Protein AF-A0A1W6MH40-F1 (afdb_monomer)

Radius of gyration: 16.79 Å; Cα contacts (8 Å, |Δi|>4): 17; chains: 1; bounding box: 42×30×39 Å

Mean predicted aligned error: 7.25 Å

pLDDT: mean 82.97, std 6.86, range [49.0, 92.44]

Organism: NCBI:txid331648

Foldseek 3Di:
DDPVVVVVVVVVVVVVVVVVVVLVVVLVVQLVPDDPVCSVVSSVVVVVVVVVVVVVLVVVLVVCPVPDDPVCSVVVVVVVVVVVVVVVVVVD

Structure (mmCIF, N/CA/C/O backbone):
data_AF-A0A1W6MH40-F1
#
_entry.id   AF-A0A1W6MH40-F1
#
loop_
_atom_site.group_PDB
_atom_site.id
_atom_site.type_symbol
_atom_site.label_atom_id
_atom_site.label_alt_id
_atom_site.label_comp_id
_atom_site.label_asym_id
_atom_site.label_entity_id
_atom_site.label_seq_id
_atom_site.pdbx_PDB_ins_code
_atom_site.Cartn_x
_atom_site.Cartn_y
_atom_site.Cartn_z
_atom_site.occupancy
_atom_site.B_iso_or_equiv
_atom_site.auth_seq_id
_atom_site.auth_comp_id
_atom_site.auth_asym_id
_atom_site.auth_atom_id
_atom_site.pdbx_PDB_model_num
ATOM 1 N N . MET A 1 1 ? 23.276 14.696 -12.607 1.00 57.75 1 MET A N 1
ATOM 2 C CA . MET A 1 1 ? 21.888 14.241 -12.429 1.00 57.75 1 MET A CA 1
ATOM 3 C C . MET A 1 1 ? 21.155 14.610 -13.701 1.00 57.75 1 MET A C 1
ATOM 5 O O . MET A 1 1 ? 21.129 15.785 -14.035 1.00 57.75 1 MET A O 1
ATOM 9 N N . THR A 1 2 ? 20.702 13.644 -14.476 1.00 81.56 2 THR A N 1
ATOM 10 C CA . THR A 1 2 ? 19.912 13.886 -15.693 1.00 81.56 2 THR A CA 1
ATOM 11 C C . THR A 1 2 ? 18.481 14.283 -15.313 1.00 81.56 2 THR A C 1
ATOM 13 O O . THR A 1 2 ? 17.990 13.835 -14.278 1.00 81.56 2 THR A O 1
ATOM 16 N N . ASP A 1 3 ? 17.793 15.094 -16.125 1.00 81.81 3 ASP A N 1
ATOM 17 C CA . ASP A 1 3 ? 16.458 15.643 -15.795 1.00 81.81 3 ASP A CA 1
ATOM 18 C C . ASP A 1 3 ? 15.431 14.561 -15.406 1.00 81.81 3 ASP A C 1
ATOM 20 O O . ASP A 1 3 ? 14.636 14.741 -14.481 1.00 81.81 3 ASP A O 1
ATOM 24 N N . TYR A 1 4 ? 15.507 13.380 -16.032 1.00 84.62 4 TYR A N 1
ATOM 25 C CA . TYR A 1 4 ? 14.647 12.235 -15.714 1.00 84.62 4 TYR A CA 1
ATOM 26 C C . TYR A 1 4 ? 14.827 11.711 -14.280 1.00 84.62 4 TYR A C 1
ATOM 28 O O . TYR A 1 4 ? 13.867 11.242 -13.674 1.00 84.62 4 TYR A O 1
ATOM 36 N N . GLN A 1 5 ? 16.032 11.803 -13.709 1.00 86.38 5 GLN A N 1
ATOM 37 C CA . GLN A 1 5 ? 16.311 11.323 -12.351 1.00 86.38 5 GLN A CA 1
ATOM 38 C C . GLN A 1 5 ? 15.640 12.215 -11.309 1.00 86.38 5 GLN A C 1
ATOM 40 O O . GLN A 1 5 ? 15.135 11.715 -10.308 1.00 86.38 5 GLN A O 1
ATOM 45 N N . ILE A 1 6 ? 15.610 13.527 -11.555 1.00 89.88 6 ILE A N 1
ATOM 46 C CA . ILE A 1 6 ? 14.977 14.503 -10.662 1.00 89.88 6 ILE A CA 1
ATOM 47 C C . ILE A 1 6 ? 13.460 14.304 -10.667 1.00 89.88 6 ILE A C 1
ATOM 49 O O . ILE A 1 6 ? 12.850 14.258 -9.601 1.00 89.88 6 ILE A O 1
ATOM 53 N N . ILE A 1 7 ? 12.863 14.118 -11.848 1.00 88.88 7 ILE A N 1
ATOM 54 C CA . ILE A 1 7 ? 11.428 13.830 -11.989 1.00 88.88 7 ILE A CA 1
ATOM 55 C C . ILE A 1 7 ? 11.074 12.514 -11.287 1.00 88.88 7 ILE A C 1
ATOM 57 O O . ILE A 1 7 ? 10.100 12.461 -10.538 1.00 88.88 7 ILE A O 1
ATOM 61 N N . PHE A 1 8 ? 11.886 11.471 -11.472 1.00 85.75 8 PHE A N 1
ATOM 62 C CA . PHE A 1 8 ? 11.674 10.174 -10.831 1.00 85.75 8 PHE A CA 1
ATOM 63 C C . PHE A 1 8 ? 11.778 10.247 -9.301 1.00 85.75 8 PHE A C 1
ATOM 65 O O . PHE A 1 8 ? 10.908 9.738 -8.599 1.00 85.75 8 PHE A O 1
ATOM 72 N N . LEU A 1 9 ? 12.792 10.933 -8.766 1.00 89.12 9 LEU A N 1
ATOM 73 C CA . LEU A 1 9 ? 12.927 11.166 -7.324 1.00 89.12 9 LEU A CA 1
ATOM 74 C C . LEU A 1 9 ? 11.770 11.998 -6.764 1.00 89.12 9 LEU A C 1
ATOM 76 O O . LEU A 1 9 ? 11.239 11.666 -5.706 1.00 89.12 9 LEU A O 1
ATOM 80 N N . GLY A 1 10 ? 11.352 13.047 -7.475 1.00 91.62 10 GLY A N 1
ATOM 81 C CA . GLY A 1 10 ? 10.181 13.846 -7.113 1.00 91.62 10 GLY A CA 1
ATOM 82 C C . GLY A 1 10 ? 8.909 13.000 -7.048 1.00 91.62 10 GLY A C 1
ATOM 83 O O . GLY A 1 10 ? 8.172 13.069 -6.065 1.00 91.62 10 GLY A O 1
ATOM 84 N N . PHE A 1 11 ? 8.698 12.144 -8.049 1.00 88.25 11 PHE A N 1
ATOM 85 C CA . PHE A 1 11 ? 7.600 11.181 -8.065 1.00 88.25 11 PHE A CA 1
ATOM 86 C C . PHE A 1 11 ? 7.670 10.214 -6.878 1.00 88.25 11 PHE A C 1
ATOM 88 O O . PHE A 1 11 ? 6.675 10.059 -6.179 1.00 88.25 11 PHE A O 1
ATOM 95 N N . LEU A 1 12 ? 8.832 9.613 -6.598 1.00 86.81 12 LEU A N 1
ATOM 96 C CA . LEU A 1 12 ? 8.993 8.694 -5.468 1.00 86.81 12 LEU A CA 1
ATOM 97 C C . LEU A 1 12 ? 8.737 9.369 -4.114 1.00 86.81 12 LEU A C 1
ATOM 99 O O . LEU A 1 12 ? 8.150 8.746 -3.232 1.00 86.81 12 LEU A O 1
ATOM 103 N N . MET A 1 13 ? 9.133 10.634 -3.944 1.00 90.50 13 MET A N 1
ATOM 104 C CA . MET A 1 13 ? 8.839 11.396 -2.725 1.00 90.50 13 MET A CA 1
ATOM 105 C C . MET A 1 13 ? 7.338 11.651 -2.558 1.00 90.50 13 MET A C 1
ATOM 107 O O . MET A 1 13 ? 6.797 11.409 -1.479 1.00 90.50 13 MET A O 1
ATOM 111 N N . LEU A 1 14 ? 6.658 12.095 -3.621 1.00 89.19 14 LEU A N 1
ATOM 112 C CA . LEU A 1 14 ? 5.204 12.290 -3.607 1.00 89.19 14 LEU A CA 1
ATOM 113 C C . LEU A 1 14 ? 4.469 10.973 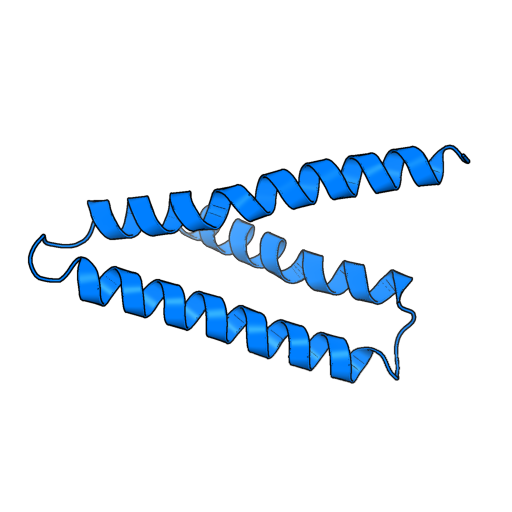-3.349 1.00 89.19 14 LEU A C 1
ATOM 115 O O . LEU A 1 14 ? 3.559 10.924 -2.524 1.00 89.19 14 LEU A O 1
ATOM 119 N N . TRP A 1 15 ? 4.901 9.902 -4.010 1.00 84.12 15 TRP A N 1
ATOM 120 C CA . TRP A 1 15 ? 4.347 8.565 -3.848 1.00 84.12 15 TRP A CA 1
ATOM 121 C C . TRP A 1 15 ? 4.508 8.053 -2.416 1.00 84.12 15 TRP A C 1
ATOM 123 O O . TRP A 1 15 ? 3.532 7.644 -1.791 1.00 84.12 15 TRP A O 1
ATOM 133 N N . GLY A 1 16 ? 5.724 8.114 -1.866 1.00 82.25 16 GLY A N 1
ATOM 134 C CA . GLY A 1 16 ? 6.002 7.685 -0.496 1.00 82.25 16 GLY A CA 1
ATOM 135 C C . GLY A 1 16 ? 5.200 8.475 0.538 1.00 82.25 16 GLY A C 1
ATOM 136 O O . GLY A 1 16 ? 4.663 7.886 1.478 1.00 82.25 16 GLY A O 1
ATOM 137 N N . MET A 1 17 ? 5.052 9.790 0.342 1.00 85.44 17 MET A N 1
ATOM 138 C CA . MET A 1 17 ? 4.227 10.634 1.210 1.00 85.44 17 MET A CA 1
ATOM 139 C C . MET A 1 17 ? 2.741 10.258 1.130 1.00 85.44 17 MET A C 1
ATOM 141 O O . MET A 1 17 ? 2.107 10.101 2.173 1.00 85.44 17 MET A O 1
ATOM 145 N N . ALA A 1 18 ? 2.200 10.078 -0.079 1.00 82.81 18 ALA A N 1
ATOM 146 C CA . ALA A 1 18 ? 0.794 9.738 -0.290 1.00 82.81 18 ALA A CA 1
ATOM 147 C C . ALA A 1 18 ? 0.430 8.381 0.336 1.00 82.81 18 ALA A C 1
ATOM 149 O O . ALA A 1 18 ? -0.496 8.303 1.137 1.00 82.81 18 ALA A O 1
ATOM 150 N N . VAL A 1 19 ? 1.215 7.334 0.058 1.00 77.88 19 VAL A N 1
ATOM 151 C CA . VAL A 1 19 ? 0.935 5.968 0.541 1.00 77.88 19 VAL A CA 1
ATOM 152 C C . VAL A 1 19 ? 1.050 5.853 2.068 1.00 77.88 19 VAL A C 1
ATOM 154 O O . VAL A 1 19 ? 0.323 5.083 2.695 1.00 77.88 19 VAL A O 1
ATOM 157 N N . THR A 1 20 ? 1.932 6.633 2.703 1.00 78.25 20 THR A N 1
ATOM 158 C CA . THR A 1 20 ? 2.103 6.598 4.169 1.00 78.25 20 THR A CA 1
ATOM 159 C C . THR A 1 20 ? 0.887 7.172 4.911 1.00 78.25 20 THR A C 1
ATOM 161 O O . THR A 1 20 ? 0.598 6.754 6.034 1.00 78.25 20 THR A O 1
ATOM 164 N N . ALA A 1 21 ? 0.148 8.103 4.295 1.00 77.25 21 ALA A N 1
ATOM 165 C CA . ALA A 1 21 ? -1.012 8.751 4.909 1.00 77.25 21 ALA A CA 1
ATOM 166 C C . ALA A 1 21 ? -2.272 7.862 4.953 1.00 77.25 21 ALA A C 1
ATOM 168 O O . ALA A 1 21 ? -3.120 8.051 5.829 1.00 77.25 21 ALA A O 1
ATOM 169 N N . ASP A 1 22 ? -2.385 6.866 4.071 1.00 75.62 22 ASP A N 1
ATOM 170 C CA . ASP A 1 22 ? -3.588 6.029 3.960 1.00 75.62 22 ASP A CA 1
ATOM 171 C C . ASP A 1 22 ? -3.805 5.129 5.188 1.00 75.62 22 ASP A C 1
ATOM 173 O O . ASP A 1 22 ? -4.933 4.953 5.649 1.00 75.62 22 ASP A O 1
ATOM 177 N N . SER A 1 23 ? -2.731 4.599 5.781 1.00 76.69 23 SER A N 1
ATOM 178 C CA . SER A 1 23 ? -2.809 3.702 6.946 1.00 76.69 23 SER A CA 1
ATOM 179 C C . SER A 1 23 ? -3.471 4.346 8.187 1.00 76.69 23 SER A C 1
ATOM 181 O O . SER A 1 23 ? -4.440 3.777 8.715 1.00 76.69 23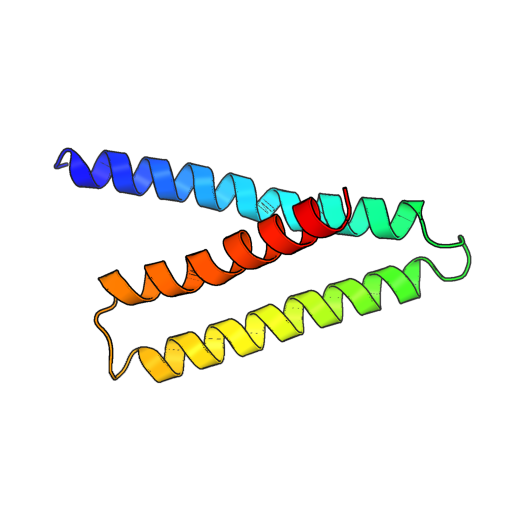 SER A O 1
ATOM 183 N N . PRO A 1 24 ? -3.051 5.546 8.653 1.00 74.00 24 PRO A N 1
ATOM 184 C CA . PRO A 1 24 ? -3.741 6.234 9.744 1.00 74.00 24 PRO A CA 1
ATOM 185 C C . PRO A 1 24 ? -5.132 6.748 9.345 1.00 74.00 24 PRO A C 1
ATOM 187 O O . PRO A 1 24 ? -6.052 6.702 10.168 1.00 74.00 24 PRO A O 1
ATOM 190 N N . LEU A 1 25 ? -5.332 7.194 8.100 1.00 81.38 25 LEU A N 1
ATOM 191 C CA . LEU A 1 25 ? -6.635 7.681 7.634 1.00 81.38 25 LEU A CA 1
ATOM 192 C C . LEU A 1 25 ? -7.701 6.571 7.663 1.00 81.38 25 LEU A C 1
ATOM 194 O O . LEU A 1 25 ? -8.779 6.755 8.228 1.00 81.38 25 LEU A O 1
ATOM 198 N N . LEU A 1 26 ? -7.387 5.389 7.135 1.00 80.31 26 LEU A N 1
ATOM 199 C CA . LEU A 1 26 ? -8.310 4.251 7.118 1.00 80.31 26 LEU A CA 1
ATOM 200 C C . LEU A 1 26 ? -8.579 3.716 8.529 1.00 80.31 26 LEU A C 1
ATOM 202 O O . LEU A 1 26 ? -9.729 3.464 8.896 1.00 80.31 26 LEU A O 1
ATOM 206 N N . SER A 1 27 ? -7.538 3.606 9.358 1.00 81.94 27 SER A N 1
ATOM 207 C CA . SER A 1 27 ? -7.680 3.146 10.745 1.00 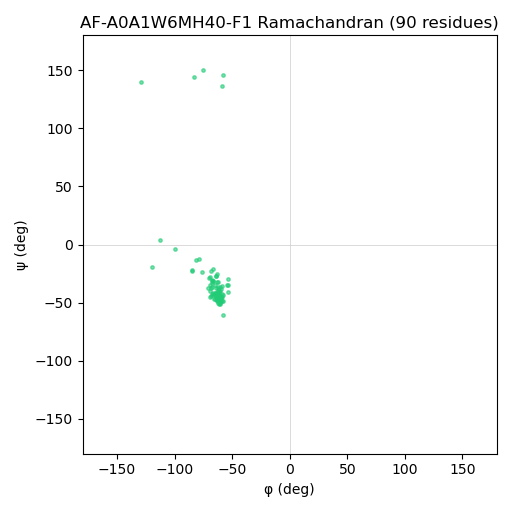81.94 27 SER A CA 1
ATOM 208 C C . SER A 1 27 ? -8.552 4.091 11.577 1.00 81.94 27 SER A C 1
ATOM 210 O O . SER A 1 27 ? -9.389 3.640 12.359 1.00 81.94 27 SER A O 1
ATOM 212 N N . THR A 1 28 ? -8.416 5.408 11.392 1.00 82.19 28 THR A N 1
ATOM 213 C CA . THR A 1 28 ? -9.252 6.393 12.098 1.00 82.19 28 THR A CA 1
ATOM 214 C C . THR A 1 28 ? -10.707 6.358 11.634 1.00 82.19 28 THR A C 1
ATOM 216 O O . THR A 1 28 ? -11.598 6.392 12.482 1.00 82.19 28 THR A O 1
ATOM 219 N N . GLN A 1 29 ? -10.975 6.198 10.335 1.00 81.88 29 GLN A N 1
ATOM 220 C CA . GLN A 1 29 ? -12.341 6.051 9.814 1.00 81.88 29 GLN A CA 1
ATOM 221 C C . GLN A 1 29 ? -13.039 4.784 10.328 1.00 81.88 29 GLN A C 1
ATOM 223 O O . GLN A 1 29 ? -14.204 4.831 10.741 1.00 81.88 29 GLN A O 1
ATOM 228 N N . VAL A 1 30 ? -12.321 3.657 10.359 1.00 80.81 30 VAL A N 1
ATOM 229 C CA . VAL A 1 30 ? -12.826 2.389 10.912 1.00 80.81 30 VAL A CA 1
ATOM 230 C C . VAL A 1 30 ? -13.079 2.533 12.408 1.00 80.81 30 VAL A C 1
ATOM 232 O O . VAL A 1 30 ? -14.131 2.126 12.900 1.00 80.81 30 VAL A O 1
ATOM 235 N N . ALA A 1 31 ? -12.160 3.175 13.133 1.00 79.31 31 ALA A N 1
ATOM 236 C CA . ALA A 1 31 ? -12.344 3.436 14.550 1.00 79.31 31 ALA A CA 1
ATOM 237 C C . ALA A 1 31 ? -13.570 4.321 14.809 1.00 79.31 31 ALA A C 1
ATOM 239 O O . ALA A 1 31 ? -14.339 4.016 15.716 1.00 79.31 31 ALA A O 1
ATOM 240 N N . GLN A 1 32 ? -13.783 5.389 14.041 1.00 84.06 32 GLN A N 1
ATOM 241 C CA . GLN A 1 32 ? -14.926 6.293 14.218 1.00 84.06 32 GLN A CA 1
ATOM 242 C C . GLN A 1 32 ? -16.273 5.633 13.893 1.00 84.06 32 GLN A C 1
ATOM 244 O O . GLN A 1 32 ? -17.262 5.941 14.550 1.00 84.06 32 GLN A O 1
ATOM 249 N N . SER A 1 33 ? -16.300 4.712 12.927 1.00 81.56 33 SER A N 1
ATOM 250 C CA . SER A 1 33 ? -17.530 4.037 12.485 1.00 81.56 33 SER A CA 1
ATOM 251 C C . SER A 1 33 ? -17.898 2.811 13.331 1.00 81.56 33 SER A C 1
ATOM 253 O O . SER A 1 33 ? -19.052 2.387 13.331 1.00 81.56 33 SER A O 1
ATOM 255 N N . ALA A 1 34 ? -16.934 2.212 14.037 1.00 81.75 34 ALA A N 1
ATOM 256 C CA . ALA A 1 34 ? -17.156 1.036 14.872 1.00 81.75 34 ALA A CA 1
ATOM 257 C C . ALA A 1 34 ? -17.687 1.402 16.268 1.00 81.75 34 ALA A C 1
ATOM 259 O O . ALA A 1 34 ? -17.262 2.385 16.882 1.00 81.75 34 ALA A O 1
ATOM 260 N N . LEU A 1 35 ? -18.568 0.550 16.805 1.00 81.31 35 LEU A N 1
ATOM 261 C CA . LEU A 1 35 ? -19.022 0.645 18.192 1.00 81.31 35 LEU A CA 1
ATOM 262 C C . LEU A 1 35 ? -17.824 0.553 19.159 1.00 81.31 35 LEU A C 1
ATOM 264 O O . LEU A 1 35 ? -16.881 -0.201 18.888 1.00 81.31 35 LEU A O 1
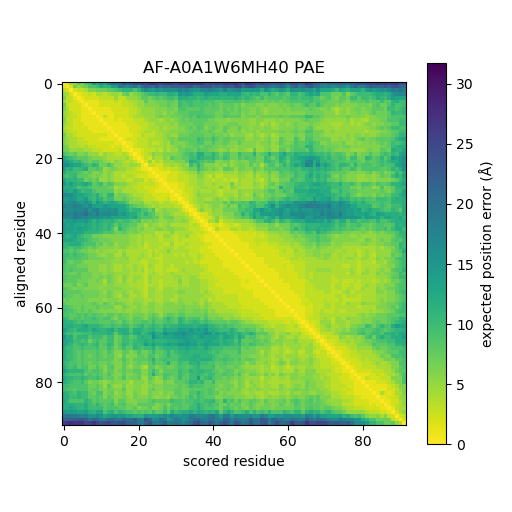ATOM 268 N N . PRO A 1 36 ? -17.858 1.259 20.306 1.00 77.88 36 PRO A N 1
ATOM 269 C CA . PRO A 1 36 ? -16.738 1.301 21.248 1.00 77.88 36 PRO A CA 1
ATOM 270 C C . PRO A 1 36 ? -16.257 -0.082 21.711 1.00 77.88 36 PRO A C 1
ATOM 272 O O . PRO A 1 36 ? -15.056 -0.280 21.867 1.00 77.88 36 PRO A O 1
ATOM 275 N N . GLU A 1 37 ? -17.174 -1.042 21.870 1.00 82.94 37 GLU A N 1
ATOM 276 C CA . GLU A 1 37 ? -16.885 -2.403 22.350 1.00 82.94 37 GLU A CA 1
ATOM 277 C C . GLU A 1 37 ? -16.106 -3.269 21.346 1.00 82.94 37 GLU A C 1
ATOM 279 O O . GLU A 1 37 ? -15.331 -4.130 21.755 1.00 82.94 37 GLU A O 1
ATOM 284 N N . ILE A 1 38 ? -16.254 -3.033 20.035 1.00 85.44 38 ILE A N 1
ATOM 285 C CA . ILE A 1 38 ? -15.619 -3.843 18.972 1.00 85.44 38 ILE A CA 1
ATOM 286 C C . ILE A 1 38 ? -14.549 -3.084 18.180 1.00 85.44 38 ILE A C 1
ATOM 288 O O . ILE A 1 38 ? -13.972 -3.634 17.241 1.00 85.44 38 ILE A O 1
ATOM 292 N N . ARG A 1 39 ? -14.239 -1.836 18.552 1.00 83.38 39 ARG A N 1
ATOM 293 C CA . ARG A 1 39 ? -13.246 -0.992 17.866 1.00 83.38 39 ARG A CA 1
ATOM 294 C C . ARG A 1 39 ? -11.884 -1.680 17.734 1.00 83.38 39 ARG A C 1
ATOM 296 O O . ARG A 1 39 ? -11.273 -1.614 16.672 1.00 83.38 39 ARG A O 1
ATOM 303 N N . GLY A 1 40 ? -11.433 -2.375 18.781 1.00 83.38 40 GLY A N 1
ATOM 304 C CA . GLY A 1 40 ? -10.179 -3.134 18.750 1.00 83.38 40 GLY A CA 1
ATOM 305 C C . GLY A 1 40 ? -10.193 -4.266 17.716 1.00 83.38 40 GLY A C 1
ATOM 306 O O . GLY A 1 40 ? -9.254 -4.381 16.935 1.00 83.38 40 GLY A O 1
ATOM 307 N N . ALA A 1 41 ? -11.279 -5.045 17.662 1.00 85.94 41 ALA A N 1
ATOM 308 C CA . ALA A 1 41 ? -11.446 -6.148 16.712 1.00 85.94 41 ALA A CA 1
ATOM 309 C C . ALA A 1 41 ? -11.593 -5.662 15.258 1.00 85.94 41 ALA A C 1
ATOM 311 O O . ALA A 1 41 ? -11.061 -6.274 14.333 1.00 85.94 41 ALA A O 1
ATOM 312 N N . ALA A 1 42 ? -12.282 -4.537 15.047 1.00 84.62 42 ALA A N 1
ATOM 313 C CA . ALA A 1 42 ? -12.412 -3.922 13.728 1.00 84.62 42 ALA A CA 1
ATOM 314 C C . ALA A 1 42 ? -11.055 -3.424 13.197 1.00 84.62 42 ALA A C 1
ATOM 316 O O . ALA A 1 42 ? -10.727 -3.639 12.031 1.00 84.62 42 ALA A O 1
ATOM 317 N N . LEU A 1 43 ? -10.239 -2.811 14.061 1.00 85.56 43 LEU A N 1
ATOM 318 C CA . LEU A 1 43 ? -8.895 -2.350 13.707 1.00 85.56 43 LEU A CA 1
ATOM 319 C C . LEU A 1 43 ? -7.941 -3.507 13.396 1.00 85.56 43 LEU A C 1
ATOM 321 O O . LEU A 1 43 ? -7.203 -3.440 12.412 1.00 85.56 43 LEU A O 1
ATOM 325 N N . THR A 1 44 ? -7.953 -4.578 14.196 1.00 88.12 44 THR A N 1
ATOM 326 C CA . THR A 1 44 ? -7.107 -5.749 13.921 1.00 88.12 44 THR A CA 1
ATOM 327 C C . THR A 1 44 ? -7.495 -6.423 12.614 1.00 88.12 44 THR A C 1
ATOM 329 O O . THR A 1 44 ? -6.604 -6.740 11.831 1.00 88.12 44 THR A O 1
ATOM 332 N N . LEU A 1 45 ? -8.791 -6.571 12.324 1.00 88.44 45 LEU A N 1
ATOM 333 C CA . LEU A 1 45 ? -9.254 -7.140 11.058 1.00 88.44 45 LEU A CA 1
ATOM 334 C C . LEU A 1 45 ? -8.738 -6.338 9.852 1.00 88.44 45 LEU A C 1
ATOM 336 O O . LEU A 1 45 ? -8.174 -6.918 8.925 1.00 88.44 45 LEU A O 1
ATOM 340 N N . VAL A 1 46 ? -8.888 -5.010 9.878 1.00 87.00 46 VAL A N 1
ATOM 341 C CA . VAL A 1 46 ? -8.448 -4.132 8.780 1.00 87.00 46 VAL A CA 1
ATOM 342 C C . VAL A 1 46 ? -6.932 -4.184 8.600 1.00 87.00 46 VAL A C 1
ATOM 344 O O . VAL A 1 46 ? -6.458 -4.319 7.472 1.00 87.00 46 VAL A O 1
ATOM 347 N N . ASN A 1 47 ? -6.169 -4.180 9.695 1.00 86.88 47 ASN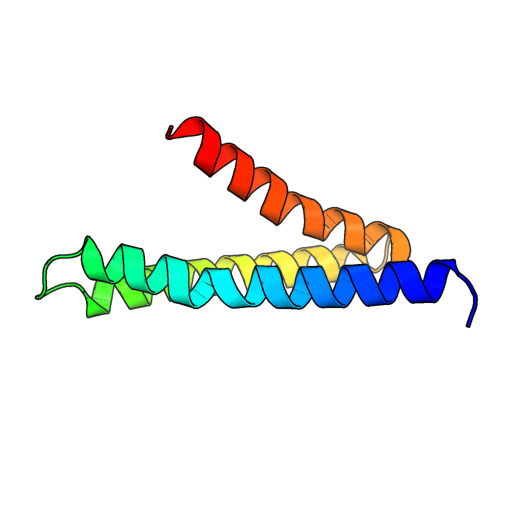 A N 1
ATOM 348 C CA . ASN A 1 47 ? -4.716 -4.336 9.637 1.00 86.88 47 ASN A CA 1
ATOM 349 C C . ASN A 1 47 ? -4.303 -5.700 9.068 1.00 86.88 47 ASN A C 1
ATOM 351 O O . ASN A 1 47 ? -3.428 -5.763 8.206 1.00 86.88 47 ASN A O 1
ATOM 355 N N . CYS A 1 48 ? -4.941 -6.792 9.497 1.00 90.19 48 CYS A N 1
ATOM 356 C CA . CYS A 1 48 ? -4.664 -8.128 8.970 1.00 90.19 48 CYS A CA 1
ATOM 357 C C . CYS A 1 48 ? -4.957 -8.223 7.466 1.00 90.19 48 CYS A C 1
ATOM 359 O O . CYS A 1 48 ? -4.165 -8.815 6.730 1.00 90.19 48 CYS A O 1
ATOM 361 N N . ILE A 1 49 ? -6.046 -7.611 6.993 1.00 89.19 49 ILE A N 1
ATOM 362 C CA . ILE A 1 49 ? -6.366 -7.539 5.561 1.00 89.19 49 ILE A CA 1
ATOM 363 C C . ILE A 1 49 ? -5.289 -6.739 4.816 1.00 89.19 49 ILE A C 1
ATOM 365 O O . ILE A 1 49 ? -4.749 -7.230 3.825 1.00 89.19 49 ILE A O 1
ATOM 369 N N . GLY A 1 50 ? -4.915 -5.556 5.315 1.00 88.12 50 GLY A N 1
ATOM 370 C CA . GLY A 1 50 ? -3.874 -4.721 4.705 1.00 88.12 50 GLY A CA 1
ATOM 371 C C . GLY A 1 50 ? -2.516 -5.426 4.604 1.00 88.12 50 GLY A C 1
ATOM 372 O O . GLY A 1 50 ? -1.868 -5.398 3.552 1.00 88.12 50 GLY A O 1
ATOM 373 N N . PHE A 1 51 ? -2.110 -6.138 5.660 1.00 88.75 51 PHE A N 1
ATOM 374 C CA . PHE A 1 51 ? -0.892 -6.950 5.641 1.00 88.75 51 PHE A CA 1
ATOM 375 C C . PHE A 1 51 ? -0.996 -8.136 4.685 1.00 88.75 51 PHE A C 1
ATOM 377 O O . PHE A 1 51 ? -0.049 -8.395 3.948 1.00 88.75 51 PHE A O 1
ATOM 384 N N . THR A 1 52 ? -2.137 -8.827 4.641 1.00 92.44 52 THR A N 1
ATOM 385 C CA . THR A 1 52 ? -2.348 -9.946 3.708 1.00 92.44 52 THR A CA 1
ATOM 386 C C . THR A 1 52 ? -2.207 -9.480 2.260 1.00 92.44 52 THR A C 1
ATOM 388 O O . THR A 1 52 ? -1.478 -10.099 1.487 1.00 92.44 52 THR A O 1
ATOM 391 N N . ILE A 1 53 ? -2.830 -8.350 1.907 1.00 87.44 53 ILE A N 1
ATOM 392 C CA . ILE A 1 53 ? -2.713 -7.745 0.572 1.00 87.44 53 ILE A CA 1
ATOM 393 C C . ILE A 1 53 ? -1.251 -7.395 0.270 1.00 87.44 53 ILE A C 1
ATOM 395 O O . ILE A 1 53 ? -0.757 -7.718 -0.808 1.00 87.44 53 ILE A O 1
ATOM 399 N N . SER A 1 54 ? -0.540 -6.792 1.227 1.00 88.12 54 SER A N 1
ATOM 400 C CA . SER A 1 54 ? 0.880 -6.445 1.072 1.00 88.12 54 SER A CA 1
ATOM 401 C C . SER A 1 54 ? 1.753 -7.677 0.816 1.00 88.12 54 SER A C 1
ATOM 403 O O . SER A 1 54 ? 2.550 -7.682 -0.120 1.00 88.12 54 SER A O 1
ATOM 405 N N . ILE A 1 55 ? 1.580 -8.743 1.602 1.00 90.50 55 ILE A N 1
ATOM 406 C CA . ILE A 1 55 ? 2.351 -9.988 1.468 1.00 90.50 55 ILE A CA 1
ATOM 407 C C . ILE A 1 55 ? 2.091 -10.642 0.108 1.00 90.50 55 ILE A C 1
ATOM 409 O O . ILE A 1 55 ? 3.037 -11.012 -0.588 1.00 90.50 55 ILE A O 1
ATOM 413 N N . VAL A 1 56 ? 0.821 -10.760 -0.291 1.00 90.38 56 VAL A N 1
ATOM 414 C CA . VAL A 1 56 ? 0.443 -11.342 -1.587 1.00 90.38 56 VAL A CA 1
ATOM 415 C C . VAL A 1 56 ? 0.994 -10.503 -2.742 1.00 90.38 56 VAL A C 1
ATOM 417 O O . VAL A 1 56 ? 1.547 -11.063 -3.685 1.00 90.38 56 VAL A O 1
ATOM 420 N N . SER A 1 57 ? 0.915 -9.173 -2.650 1.00 86.50 57 SER A N 1
ATOM 421 C CA . SER A 1 57 ? 1.471 -8.253 -3.649 1.00 86.50 57 SER A CA 1
ATOM 422 C C . SER A 1 57 ? 2.982 -8.443 -3.818 1.00 86.50 57 SER A C 1
ATOM 424 O O . SER A 1 57 ? 3.461 -8.647 -4.934 1.00 86.50 57 SER A O 1
ATOM 426 N N . ILE A 1 58 ? 3.732 -8.479 -2.710 1.00 88.62 58 ILE A N 1
ATOM 427 C CA . ILE A 1 58 ? 5.184 -8.706 -2.724 1.00 88.62 58 ILE A CA 1
ATOM 428 C C . ILE A 1 58 ? 5.521 -10.073 -3.329 1.00 88.62 58 ILE A C 1
ATOM 430 O O . ILE A 1 58 ? 6.458 -10.171 -4.119 1.00 88.62 58 ILE A O 1
ATOM 434 N N . GLN A 1 59 ? 4.767 -11.125 -3.000 1.00 90.69 59 GL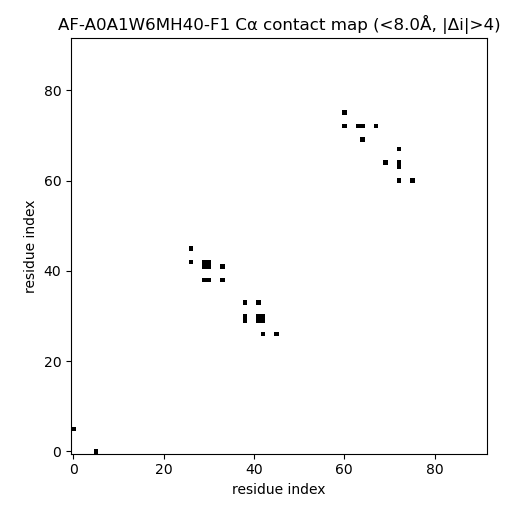N A N 1
ATOM 435 C CA . GLN A 1 59 ? 4.975 -12.454 -3.583 1.00 90.69 59 GLN A CA 1
ATOM 436 C C . GLN A 1 59 ? 4.762 -12.455 -5.100 1.00 90.69 59 GLN A C 1
ATOM 438 O O . GLN A 1 59 ? 5.593 -12.994 -5.826 1.00 90.69 59 GLN A O 1
ATOM 443 N N . ILE A 1 60 ? 3.694 -11.820 -5.593 1.00 88.00 60 ILE A N 1
ATOM 444 C CA . ILE A 1 60 ? 3.420 -11.721 -7.035 1.00 88.00 60 ILE A CA 1
ATOM 445 C C . ILE A 1 60 ? 4.549 -10.966 -7.745 1.00 88.00 60 ILE A C 1
ATOM 447 O O . ILE A 1 60 ? 5.067 -11.445 -8.749 1.00 88.00 60 ILE A O 1
ATOM 451 N N . ILE A 1 61 ? 4.971 -9.822 -7.202 1.00 87.62 61 ILE A N 1
ATOM 452 C CA . ILE A 1 61 ? 6.059 -9.007 -7.763 1.00 87.62 61 ILE A CA 1
ATOM 453 C C . ILE A 1 61 ? 7.367 -9.804 -7.816 1.00 87.62 61 ILE A C 1
ATOM 455 O O . ILE A 1 61 ? 8.037 -9.795 -8.846 1.00 87.62 61 ILE A O 1
ATOM 459 N N . ASN A 1 62 ? 7.716 -10.522 -6.743 1.00 88.19 62 ASN 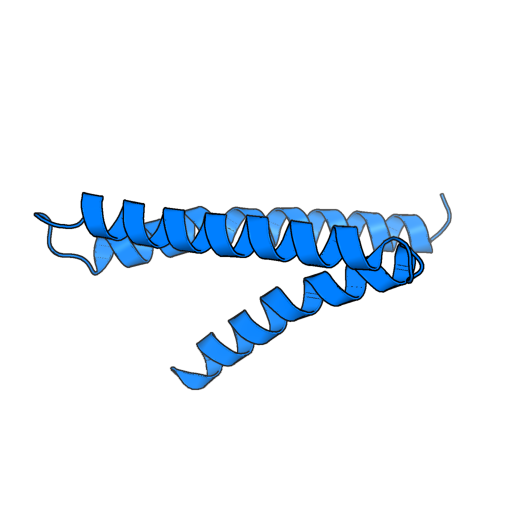A N 1
ATOM 460 C CA . ASN A 1 62 ? 8.917 -11.362 -6.716 1.00 88.19 62 ASN A CA 1
ATOM 461 C C . ASN A 1 62 ? 8.864 -12.473 -7.767 1.00 88.19 62 ASN A C 1
ATOM 463 O O . ASN A 1 62 ? 9.844 -12.673 -8.474 1.00 88.19 62 ASN A O 1
ATOM 467 N N . LEU A 1 63 ? 7.721 -13.148 -7.927 1.00 88.50 63 LEU A N 1
ATOM 468 C CA . LEU A 1 63 ? 7.558 -14.178 -8.959 1.00 88.50 63 LEU A CA 1
ATOM 469 C C . LEU A 1 63 ? 7.691 -13.614 -10.380 1.00 88.50 63 LEU A C 1
ATOM 471 O O . LEU A 1 63 ? 8.155 -14.313 -11.275 1.00 88.50 63 LEU A O 1
ATOM 475 N N . MET A 1 64 ? 7.278 -12.365 -10.603 1.00 85.44 64 MET A N 1
ATOM 476 C CA . MET A 1 64 ? 7.377 -11.710 -11.911 1.00 85.44 64 MET A CA 1
ATOM 477 C C . MET A 1 64 ? 8.769 -11.132 -12.201 1.00 85.44 64 MET A C 1
ATOM 479 O O . MET A 1 64 ? 9.060 -10.822 -13.357 1.00 85.44 64 MET A O 1
ATOM 483 N N . MET A 1 65 ? 9.634 -11.020 -11.189 1.00 86.25 65 MET A N 1
ATOM 484 C CA . MET A 1 65 ? 10.989 -10.470 -11.314 1.00 86.25 65 MET A CA 1
ATOM 485 C C . MET A 1 65 ? 11.910 -11.292 -12.209 1.00 86.25 65 MET A C 1
ATOM 487 O O . MET A 1 65 ? 12.776 -10.723 -12.866 1.00 86.25 65 MET A O 1
ATOM 491 N N . ASP A 1 66 ? 11.660 -12.595 -12.325 1.00 85.06 66 ASP A N 1
ATOM 492 C CA . ASP A 1 66 ? 12.429 -13.479 -13.205 1.00 85.06 66 ASP A CA 1
ATOM 493 C C . ASP A 1 66 ? 12.021 -13.368 -14.688 1.00 85.06 66 ASP A C 1
ATOM 495 O O . ASP A 1 66 ? 12.728 -13.863 -15.566 1.00 85.06 66 ASP A O 1
ATOM 499 N N . TYR A 1 67 ? 10.887 -12.720 -14.987 1.00 85.56 67 TYR A N 1
ATOM 500 C CA . TYR A 1 67 ? 10.297 -12.682 -16.333 1.00 85.56 67 TYR A CA 1
ATOM 501 C C . TYR A 1 67 ? 10.159 -11.271 -16.918 1.00 85.56 67 TYR A C 1
ATOM 503 O O . TYR A 1 67 ? 9.985 -11.133 -18.130 1.00 85.56 67 TYR A O 1
ATOM 511 N N . ILE A 1 68 ? 10.194 -10.225 -16.087 1.00 86.62 68 ILE A N 1
ATOM 512 C CA . ILE A 1 68 ? 9.920 -8.838 -16.484 1.00 86.62 68 ILE A CA 1
ATOM 513 C C . ILE A 1 68 ? 11.050 -7.924 -16.005 1.00 86.62 68 ILE A C 1
ATOM 515 O O . ILE A 1 68 ? 11.536 -8.046 -14.885 1.00 86.62 68 ILE A O 1
ATOM 519 N N . ASP A 1 69 ? 11.432 -6.962 -16.849 1.00 82.94 69 ASP A N 1
ATOM 520 C CA . ASP A 1 69 ? 12.378 -5.910 -16.478 1.00 82.94 69 ASP A CA 1
ATOM 521 C C . ASP A 1 69 ? 11.869 -5.099 -15.271 1.00 82.94 69 ASP A C 1
ATOM 523 O O . ASP A 1 69 ? 10.702 -4.694 -15.209 1.00 82.94 69 ASP A O 1
ATOM 527 N N . VAL A 1 70 ? 12.764 -4.811 -14.324 1.00 79.00 70 VAL A N 1
ATOM 528 C CA . VAL A 1 70 ? 12.470 -4.083 -13.076 1.00 79.00 70 VAL A CA 1
ATOM 529 C C . VAL A 1 70 ? 11.788 -2.734 -13.336 1.00 79.00 70 VAL A C 1
ATOM 531 O O . VAL A 1 70 ? 10.959 -2.291 -12.539 1.00 79.00 70 VAL A O 1
ATOM 534 N N . THR A 1 71 ? 12.062 -2.099 -14.475 1.00 79.12 71 THR A N 1
ATOM 535 C CA . THR A 1 71 ? 11.444 -0.826 -14.867 1.00 79.12 71 THR A CA 1
ATOM 536 C C . THR A 1 71 ? 9.930 -0.956 -15.075 1.00 79.12 71 THR A C 1
ATOM 538 O O . THR A 1 71 ? 9.179 -0.056 -14.702 1.00 79.12 71 THR A O 1
ATOM 541 N N . LEU A 1 72 ? 9.466 -2.082 -15.629 1.00 80.00 72 LEU A N 1
ATOM 542 C CA . LEU A 1 72 ? 8.042 -2.351 -15.879 1.00 80.00 72 LEU A CA 1
ATOM 543 C C . LEU A 1 72 ? 7.328 -2.928 -14.647 1.00 80.00 72 LEU A C 1
ATOM 545 O O . LEU A 1 72 ? 6.113 -2.782 -14.510 1.00 80.00 72 LEU A O 1
ATOM 549 N N . LEU A 1 73 ? 8.069 -3.533 -13.716 1.00 80.56 73 LEU A N 1
ATOM 550 C CA . LEU A 1 73 ? 7.533 -4.042 -12.448 1.00 80.56 73 LEU A CA 1
ATOM 551 C C . LEU A 1 73 ? 6.894 -2.947 -11.592 1.00 80.56 73 LEU A C 1
ATOM 553 O O . LEU A 1 73 ? 5.835 -3.167 -11.003 1.00 80.56 73 LEU A O 1
ATOM 557 N N . PHE A 1 74 ? 7.474 -1.744 -11.574 1.00 75.50 74 PHE A N 1
ATOM 558 C CA . PHE A 1 74 ? 6.894 -0.610 -10.850 1.00 75.50 74 PHE A CA 1
ATOM 559 C C . PHE A 1 74 ? 5.519 -0.191 -11.390 1.00 75.50 74 PHE A C 1
ATOM 561 O O . PHE A 1 74 ? 4.698 0.325 -10.632 1.00 75.50 74 PHE A O 1
ATOM 568 N N . THR A 1 75 ? 5.214 -0.462 -12.664 1.00 80.31 75 THR A N 1
ATOM 569 C CA . THR A 1 75 ? 3.889 -0.193 -13.242 1.00 80.31 75 THR A CA 1
ATOM 570 C C . THR A 1 75 ? 2.807 -1.084 -12.630 1.00 80.31 75 THR A C 1
ATOM 572 O O . THR A 1 75 ? 1.676 -0.635 -12.458 1.00 80.31 75 THR A O 1
ATOM 575 N N . PHE A 1 76 ? 3.136 -2.311 -12.214 1.00 80.50 76 PHE A N 1
ATOM 576 C CA . PHE A 1 76 ? 2.170 -3.197 -11.555 1.00 80.50 76 PHE A CA 1
ATOM 577 C C . PHE A 1 76 ? 1.741 -2.680 -10.178 1.00 80.50 76 PHE A C 1
ATOM 579 O O . PHE A 1 76 ? 0.586 -2.865 -9.798 1.00 80.50 76 PHE A O 1
ATOM 586 N N . LEU A 1 77 ? 2.608 -1.954 -9.460 1.00 76.69 77 LEU A N 1
ATOM 587 C CA . LEU A 1 77 ? 2.221 -1.313 -8.197 1.00 76.69 77 LEU A CA 1
ATOM 588 C C . LEU A 1 77 ? 1.137 -0.247 -8.404 1.00 76.69 77 LEU A C 1
ATOM 590 O O . L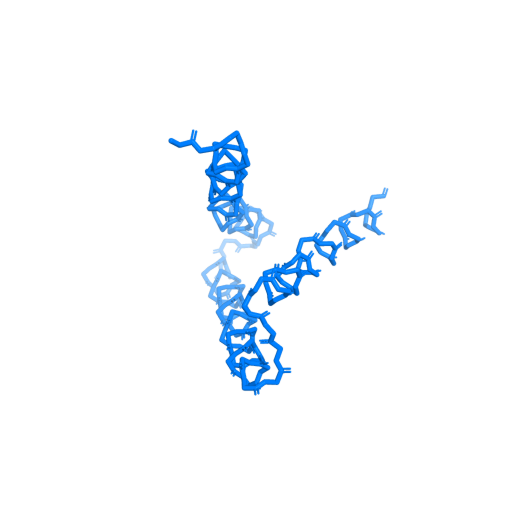EU A 1 77 ? 0.340 -0.019 -7.496 1.00 76.69 77 LEU A O 1
ATOM 594 N N . ALA A 1 78 ? 1.057 0.368 -9.590 1.00 80.94 78 ALA A N 1
ATOM 595 C CA . ALA A 1 78 ? 0.027 1.358 -9.902 1.00 80.94 78 ALA A CA 1
ATOM 596 C C . ALA A 1 78 ? -1.389 0.758 -9.962 1.00 80.94 78 ALA A C 1
ATOM 598 O O . ALA A 1 78 ? -2.363 1.484 -9.765 1.00 80.94 78 ALA A O 1
ATOM 599 N N . ILE A 1 79 ? -1.523 -0.560 -10.157 1.00 83.94 79 ILE A N 1
ATOM 600 C CA . ILE A 1 79 ? -2.825 -1.245 -10.148 1.00 83.94 79 ILE A CA 1
ATOM 601 C C . ILE A 1 79 ? -3.516 -1.079 -8.786 1.00 83.94 79 ILE A C 1
ATOM 603 O O . ILE A 1 79 ? -4.728 -0.884 -8.743 1.00 83.94 79 ILE A O 1
ATOM 607 N N . GLY A 1 80 ? -2.760 -1.094 -7.682 1.00 81.00 80 GLY A N 1
ATOM 608 C CA . GLY A 1 80 ? -3.307 -0.930 -6.331 1.00 81.00 80 GLY A CA 1
ATOM 609 C C . GLY A 1 80 ? -4.074 0.389 -6.157 1.00 81.00 80 GLY A C 1
ATOM 610 O O . GLY A 1 80 ? -5.280 0.349 -5.906 1.00 81.00 80 GLY A O 1
ATOM 611 N N . PRO A 1 81 ? -3.427 1.555 -6.344 1.00 79.62 81 PRO A N 1
ATOM 612 C CA . PRO A 1 81 ? -4.092 2.857 -6.288 1.00 79.62 81 PRO A CA 1
ATOM 613 C C . PRO A 1 81 ? -5.223 3.021 -7.303 1.00 79.62 81 PRO A C 1
ATOM 615 O O . PRO A 1 81 ? -6.235 3.631 -6.974 1.00 79.62 81 PRO A O 1
ATOM 618 N N . ILE A 1 82 ? -5.097 2.454 -8.510 1.00 85.44 82 ILE A N 1
ATOM 619 C CA . ILE A 1 82 ? -6.172 2.480 -9.514 1.00 85.44 82 ILE A CA 1
ATOM 620 C C . ILE A 1 82 ? -7.419 1.772 -8.975 1.00 85.44 82 ILE A C 1
ATOM 622 O O . ILE A 1 82 ? -8.503 2.353 -8.986 1.00 85.44 82 ILE A O 1
ATOM 626 N N . LEU A 1 83 ? -7.276 0.549 -8.454 1.00 83.06 83 LEU A N 1
ATOM 627 C CA . LEU A 1 83 ? -8.387 -0.191 -7.848 1.00 83.06 83 LEU A CA 1
ATOM 628 C C . LEU A 1 83 ? -8.957 0.533 -6.619 1.00 83.06 83 LEU A C 1
ATOM 630 O O . LEU A 1 83 ? -10.174 0.565 -6.445 1.00 83.06 83 LEU A O 1
ATOM 634 N N . GLY A 1 84 ? -8.100 1.154 -5.802 1.00 78.25 84 GLY A N 1
ATOM 635 C CA . GLY A 1 84 ? -8.516 1.976 -4.662 1.00 78.25 84 GLY A CA 1
ATOM 636 C C . GLY A 1 84 ? -9.356 3.188 -5.079 1.00 78.25 84 GLY A C 1
ATOM 637 O O . GLY A 1 84 ? -10.426 3.421 -4.517 1.00 78.25 84 GLY A O 1
ATOM 638 N N . LEU A 1 85 ? -8.923 3.914 -6.114 1.00 83.31 85 LEU A N 1
ATOM 639 C CA . LEU A 1 85 ? -9.677 5.024 -6.699 1.00 83.31 85 LEU A CA 1
ATOM 640 C C . LEU A 1 85 ? -11.013 4.547 -7.278 1.00 83.31 85 LEU A C 1
ATOM 642 O O . LEU A 1 85 ? -12.043 5.153 -6.992 1.00 83.31 85 LEU A O 1
ATOM 646 N N . PHE A 1 86 ? -11.028 3.442 -8.031 1.00 86.56 86 PHE A N 1
ATOM 647 C CA . PHE A 1 86 ? -12.271 2.856 -8.547 1.00 86.56 86 PHE A CA 1
ATOM 648 C C . PHE A 1 86 ? -13.255 2.500 -7.425 1.00 86.56 86 PHE A C 1
ATOM 650 O O . PHE A 1 86 ? -14.441 2.806 -7.540 1.00 86.56 86 PHE A O 1
ATOM 657 N N . ALA A 1 87 ? -12.779 1.900 -6.331 1.00 81.25 87 ALA A N 1
ATOM 658 C CA . ALA A 1 87 ? -13.619 1.562 -5.184 1.00 81.25 87 ALA A CA 1
ATOM 659 C C . ALA A 1 87 ? -14.195 2.808 -4.487 1.00 81.25 87 ALA A C 1
ATOM 661 O O . ALA A 1 87 ? -15.336 2.777 -4.022 1.00 81.25 87 ALA A O 1
ATOM 662 N N . LEU A 1 88 ? -13.433 3.906 -4.441 1.00 80.12 88 LEU A N 1
ATOM 663 C CA . LEU A 1 88 ? -13.890 5.180 -3.889 1.00 80.12 88 LEU A CA 1
ATOM 664 C C . LEU A 1 88 ? -14.958 5.834 -4.778 1.00 80.12 88 LEU A C 1
ATOM 666 O O . LEU A 1 88 ? -15.999 6.241 -4.268 1.00 80.12 88 LEU A O 1
ATOM 670 N N . PHE A 1 89 ? -14.746 5.871 -6.097 1.00 83.06 89 PHE A N 1
ATOM 671 C CA . PHE A 1 89 ? -15.723 6.426 -7.042 1.00 83.06 89 PHE A CA 1
ATOM 672 C C . PHE A 1 89 ? -17.002 5.595 -7.147 1.00 83.06 89 PHE A C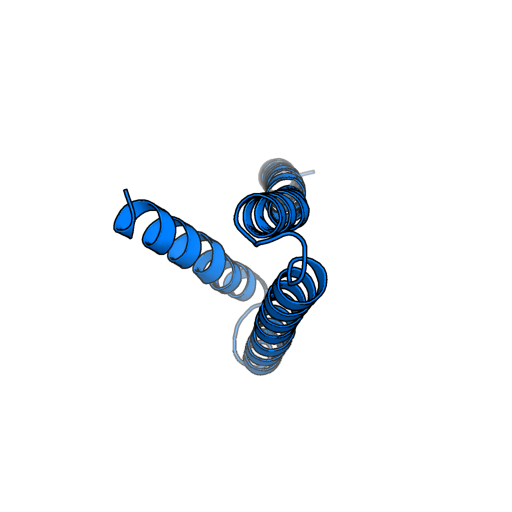 1
ATOM 674 O O . PHE A 1 89 ? -18.066 6.160 -7.358 1.00 83.06 89 PHE A O 1
ATOM 681 N N . TYR A 1 90 ? -16.926 4.275 -6.977 1.00 73.00 90 TYR A N 1
ATOM 682 C CA . TYR A 1 90 ? -18.109 3.413 -7.023 1.00 73.00 90 TYR A CA 1
ATOM 683 C C . TYR A 1 90 ? -19.061 3.620 -5.830 1.00 73.00 90 TYR A C 1
ATOM 685 O O . TYR A 1 90 ? -20.238 3.276 -5.911 1.00 73.00 90 TYR A O 1
ATOM 693 N N . LYS A 1 91 ? -18.558 4.149 -4.706 1.00 55.34 91 LYS A N 1
ATOM 694 C CA . LYS A 1 91 ? -19.334 4.351 -3.472 1.00 55.34 91 LYS A CA 1
ATOM 695 C C . LYS A 1 91 ? -19.821 5.801 -3.282 1.00 55.34 91 LYS A C 1
ATOM 697 O O . LYS A 1 91 ? -20.533 6.056 -2.310 1.00 55.34 91 LYS A O 1
ATOM 702 N N . SER A 1 92 ? -19.445 6.725 -4.172 1.00 49.00 92 SER A N 1
ATOM 703 C CA . SER A 1 92 ? -19.944 8.110 -4.199 1.00 49.00 92 SER A CA 1
ATOM 704 C C . SER A 1 92 ? -21.143 8.263 -5.125 1.00 49.00 92 SER A C 1
ATOM 706 O O . SER A 1 92 ? -21.888 9.238 -4.879 1.00 49.00 92 SER A O 1
#

Secondary structure (DSSP, 8-state):
--HHHHHHHHHHHHHHHHHHHHHHHHHHHHHHHS-TTTHHHHHHHHHHHHHHHHHHHHHHHHHHTTTS-HHHHHHHHTHHHHHHHHHHHHT-

Nearest PDB structures (foldseek):
  3onl-assembly1_C  TM=5.636E-01  e=6.525E+00  Saccharomyces cerevisiae

Solvent-accessible surface area (backbone atoms only — not comparable to full-atom values): 5329 Å² total; per-residue (Å²): 135,57,75,68,56,56,54,50,52,52,49,52,52,53,50,54,54,55,63,62,52,50,60,62,54,52,50,50,53,52,45,71,73,38,57,85,93,47,28,68,61,53,48,51,52,54,50,52,50,54,50,50,53,52,54,54,51,53,52,52,53,58,67,42,56,86,78,45,59,73,80,60,54,60,57,60,61,52,52,55,61,50,53,51,52,51,56,54,62,74,74,107

InterPro domains:
  IPR036259 MFS transporter superfamily [G3DSA:1.20.1250.20] (1-90)
  IPR036259 MFS transporter superfamily [SSF103473] (5-90)

Sequence (92 aa):
MTDYQIIFLGFLMLWGMAVTADSPLLSTQVAQSALPEIRGAALTLVNCIGFTISIVSIQIINLMMDYIDVTLLFTFLAIGPILGLFALFYKS